Protein AF-A0A7D5MIK9-F1 (afdb_monomer_lite)

Structure (mmCIF, N/CA/C/O backbone):
data_AF-A0A7D5MIK9-F1
#
_entry.id   AF-A0A7D5MIK9-F1
#
loop_
_atom_site.group_PDB
_atom_site.id
_atom_site.type_symbol
_atom_site.label_atom_id
_atom_site.label_alt_id
_atom_site.label_comp_id
_atom_site.label_asym_id
_atom_site.label_entity_id
_atom_site.label_seq_id
_atom_site.pdbx_PDB_ins_code
_atom_site.Cartn_x
_atom_site.Cartn_y
_atom_site.Cartn_z
_atom_site.occupancy
_atom_site.B_iso_or_equiv
_atom_site.auth_seq_id
_atom_site.auth_comp_id
_atom_site.auth_asym_id
_atom_site.auth_atom_id
_atom_site.pdbx_PDB_model_num
ATOM 1 N N . MET A 1 1 ? -11.238 14.699 -18.690 1.00 34.41 1 MET A N 1
ATOM 2 C CA . MET A 1 1 ? -9.882 14.259 -19.068 1.00 34.41 1 MET A CA 1
ATOM 3 C C . MET A 1 1 ? -9.116 14.067 -17.776 1.00 34.41 1 MET A C 1
ATOM 5 O O . MET A 1 1 ? -8.687 15.050 -17.187 1.00 34.41 1 MET A O 1
ATOM 9 N N . THR A 1 2 ? -9.089 12.847 -17.250 1.00 34.34 2 THR A N 1
ATOM 10 C CA . THR A 1 2 ? -8.284 12.499 -16.076 1.00 34.34 2 THR A CA 1
ATOM 11 C C . THR A 1 2 ? -6.968 11.954 -16.600 1.00 34.34 2 THR A C 1
ATOM 13 O O . THR A 1 2 ? -6.959 11.071 -17.450 1.00 34.34 2 THR A O 1
ATOM 16 N N . PHE A 1 3 ? -5.862 12.563 -16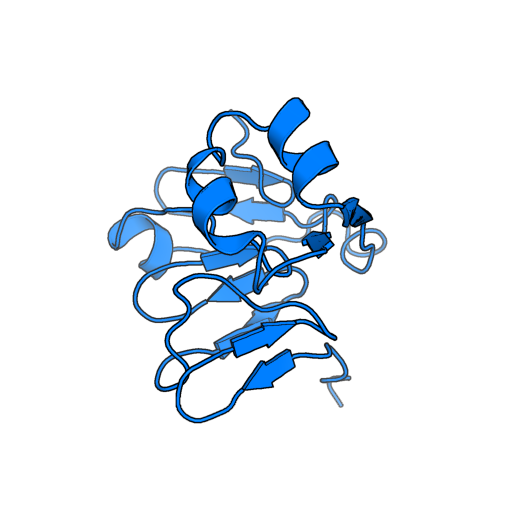.186 1.00 41.28 3 PHE A N 1
ATOM 17 C CA . PHE A 1 3 ? -4.521 12.082 -16.489 1.00 41.28 3 PHE A CA 1
ATOM 18 C C . PHE A 1 3 ? -4.302 10.792 -15.688 1.00 41.28 3 PHE A C 1
ATOM 20 O O . PHE A 1 3 ? -3.755 10.828 -14.590 1.00 41.28 3 PHE A O 1
ATOM 27 N N . ASP A 1 4 ? -4.798 9.668 -16.207 1.00 46.66 4 ASP A N 1
ATOM 28 C CA . ASP A 1 4 ? -4.565 8.312 -15.692 1.00 46.66 4 ASP A CA 1
ATOM 29 C C . ASP A 1 4 ? -3.125 7.852 -16.000 1.00 46.66 4 ASP A C 1
ATOM 31 O O . ASP A 1 4 ? -2.898 6.774 -16.535 1.00 46.66 4 ASP A O 1
ATOM 35 N N . ASP A 1 5 ? -2.135 8.694 -15.692 1.00 53.50 5 ASP A N 1
ATOM 36 C CA . ASP A 1 5 ? -0.708 8.452 -15.957 1.00 53.50 5 ASP A CA 1
ATOM 37 C C . ASP A 1 5 ? 0.048 8.106 -14.661 1.00 53.50 5 ASP A C 1
ATOM 39 O O . ASP A 1 5 ? 1.208 8.458 -14.439 1.00 53.50 5 ASP A O 1
ATOM 43 N N . TYR A 1 6 ? -0.644 7.440 -13.734 1.00 65.00 6 TYR A N 1
ATOM 44 C CA . TYR A 1 6 ? 0.010 6.791 -12.606 1.00 65.00 6 TYR A CA 1
ATOM 45 C C . TYR A 1 6 ? 0.475 5.421 -13.080 1.00 65.00 6 TYR A C 1
ATOM 47 O O . TYR A 1 6 ? -0.339 4.617 -13.523 1.00 65.00 6 TYR A O 1
ATOM 55 N N . SER A 1 7 ? 1.785 5.184 -13.005 1.00 83.25 7 SER A N 1
ATOM 56 C CA . SER A 1 7 ? 2.520 4.074 -13.626 1.00 83.25 7 SER A CA 1
ATOM 57 C C . SER A 1 7 ? 2.202 2.685 -13.043 1.00 83.25 7 SER A C 1
ATOM 59 O O . SER A 1 7 ? 3.111 1.944 -12.687 1.00 83.25 7 SER A O 1
ATOM 61 N N . TYR A 1 8 ? 0.932 2.324 -12.887 1.00 92.25 8 TYR A N 1
ATOM 62 C CA . TYR A 1 8 ? 0.529 0.988 -12.474 1.00 92.25 8 TYR A CA 1
ATOM 63 C C . TYR A 1 8 ? 0.519 0.045 -13.675 1.00 92.25 8 TYR A C 1
ATOM 65 O O . TYR A 1 8 ? 0.007 0.376 -14.743 1.00 92.25 8 TYR A O 1
ATOM 73 N N . ALA A 1 9 ? 1.041 -1.156 -13.474 1.00 94.00 9 ALA A N 1
ATOM 74 C CA . ALA A 1 9 ? 0.965 -2.251 -14.430 1.00 94.00 9 ALA A CA 1
ATOM 75 C C . ALA A 1 9 ? 0.569 -3.531 -13.695 1.00 94.00 9 ALA A C 1
ATOM 77 O O . ALA A 1 9 ? 0.727 -3.635 -12.480 1.00 94.00 9 ALA A O 1
ATOM 78 N N . LYS A 1 10 ? 0.033 -4.516 -14.412 1.00 95.06 10 LYS A N 1
ATOM 79 C CA . LYS A 1 10 ? -0.257 -5.831 -13.837 1.00 95.06 10 LYS A CA 1
ATOM 80 C C . LYS A 1 10 ? -0.164 -6.927 -14.884 1.00 95.06 10 LYS A C 1
ATOM 82 O O . LYS A 1 10 ? -0.486 -6.694 -16.048 1.00 95.06 10 LYS A O 1
ATOM 87 N N . ASP A 1 11 ? 0.232 -8.110 -14.440 1.00 95.44 11 ASP A N 1
ATOM 88 C CA . ASP A 1 11 ? 0.160 -9.353 -15.202 1.00 95.44 11 ASP A CA 1
ATOM 89 C C . ASP A 1 11 ? -0.767 -10.360 -14.489 1.00 95.44 11 ASP A C 1
ATOM 91 O O . ASP A 1 11 ? -1.600 -9.976 -13.665 1.00 95.44 11 ASP A O 1
ATOM 95 N N . ALA A 1 12 ? -0.689 -11.645 -14.840 1.00 95.06 12 ALA A N 1
ATOM 96 C CA . ALA A 1 12 ? -1.532 -12.676 -14.236 1.00 95.06 12 ALA A CA 1
ATOM 97 C C . ALA A 1 12 ? -1.206 -12.965 -12.755 1.00 95.06 12 ALA A C 1
ATOM 99 O O . ALA A 1 12 ? -2.074 -13.464 -12.040 1.00 95.06 12 ALA A O 1
ATOM 100 N N . GLY A 1 13 ? 0.019 -12.686 -12.303 1.00 95.56 13 GLY A N 1
ATOM 101 C CA . GLY A 1 13 ? 0.507 -12.997 -10.958 1.00 95.56 13 GLY A CA 1
ATOM 102 C C . GLY A 1 13 ? 0.792 -11.776 -10.086 1.00 95.56 13 GLY A C 1
ATOM 103 O O . GLY A 1 13 ? 0.713 -11.884 -8.865 1.00 95.56 13 GLY A O 1
ATOM 104 N N . HIS A 1 14 ? 1.087 -10.619 -10.679 1.00 96.75 14 HIS A N 1
ATOM 105 C CA . HIS A 1 14 ? 1.630 -9.477 -9.955 1.00 96.75 14 HIS A CA 1
ATOM 106 C C . HIS A 1 14 ? 1.012 -8.149 -10.379 1.00 96.75 14 HIS A C 1
ATOM 108 O O . HIS A 1 14 ? 0.575 -7.949 -11.516 1.00 96.75 14 HIS A O 1
ATOM 114 N N . VAL A 1 15 ? 1.028 -7.214 -9.434 1.00 97.56 15 VAL A N 1
ATOM 115 C CA . VAL A 1 15 ? 0.768 -5.800 -9.675 1.00 97.56 15 VAL A CA 1
ATOM 116 C C . VAL A 1 15 ? 2.054 -5.036 -9.411 1.00 97.56 15 VAL A C 1
ATOM 118 O O . VAL A 1 15 ? 2.793 -5.348 -8.479 1.00 97.56 15 VAL A O 1
ATOM 121 N N . TYR A 1 16 ? 2.300 -4.025 -10.227 1.00 96.19 16 TYR A N 1
ATOM 122 C CA . TYR A 1 16 ? 3.479 -3.186 -10.187 1.00 96.19 16 TYR A CA 1
ATOM 123 C C . TYR A 1 16 ? 3.060 -1.730 -10.066 1.00 96.19 16 TYR A C 1
ATOM 125 O O . TYR A 1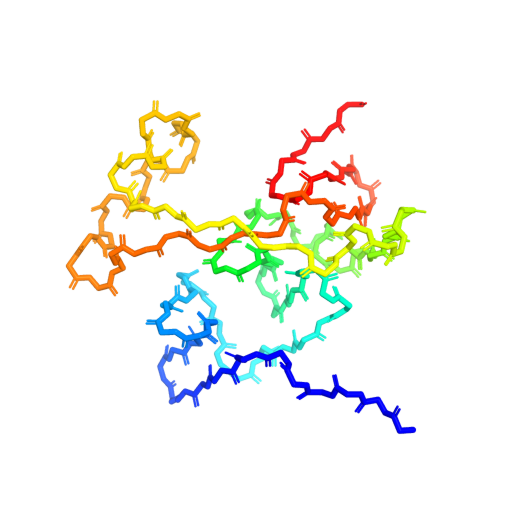 16 ? 2.078 -1.296 -10.673 1.00 96.19 16 TYR A O 1
ATOM 133 N N . PHE A 1 17 ? 3.837 -0.968 -9.308 1.00 94.88 17 PHE A N 1
ATOM 134 C CA . PHE A 1 17 ? 3.843 0.480 -9.374 1.00 94.88 17 PHE A CA 1
ATOM 135 C C . PHE A 1 17 ? 5.224 0.922 -9.849 1.00 94.88 17 PHE A C 1
ATOM 137 O O . PHE A 1 17 ? 6.226 0.707 -9.169 1.00 94.88 17 PHE A O 1
ATOM 144 N N . ARG A 1 18 ? 5.262 1.535 -11.034 1.00 90.88 18 ARG A N 1
ATOM 145 C CA . ARG A 1 18 ? 6.473 1.735 -11.833 1.00 90.88 18 ARG A CA 1
ATOM 146 C C . ARG A 1 18 ? 7.145 0.384 -12.093 1.00 90.88 18 ARG A C 1
ATOM 148 O O . ARG A 1 18 ? 6.513 -0.529 -12.609 1.00 90.88 18 ARG A O 1
ATOM 155 N N . ASP A 1 19 ? 8.410 0.275 -11.738 1.00 90.25 19 ASP A N 1
ATOM 156 C CA . ASP A 1 19 ? 9.262 -0.901 -11.837 1.00 90.25 19 ASP A CA 1
ATOM 157 C C . ASP A 1 19 ? 9.224 -1.782 -10.577 1.00 90.25 19 ASP A C 1
ATOM 159 O O . ASP A 1 19 ? 9.835 -2.848 -10.558 1.00 90.25 19 ASP A O 1
ATOM 163 N N . ALA A 1 20 ? 8.494 -1.378 -9.532 1.00 94.44 20 ALA A N 1
ATOM 164 C CA . ALA A 1 20 ? 8.457 -2.093 -8.264 1.00 94.44 20 ALA A CA 1
ATOM 165 C C . ALA A 1 20 ? 7.172 -2.918 -8.104 1.00 94.44 20 ALA A C 1
ATOM 167 O O . ALA A 1 20 ? 6.060 -2.421 -8.298 1.00 94.44 20 ALA A O 1
ATOM 168 N N . ILE A 1 21 ? 7.319 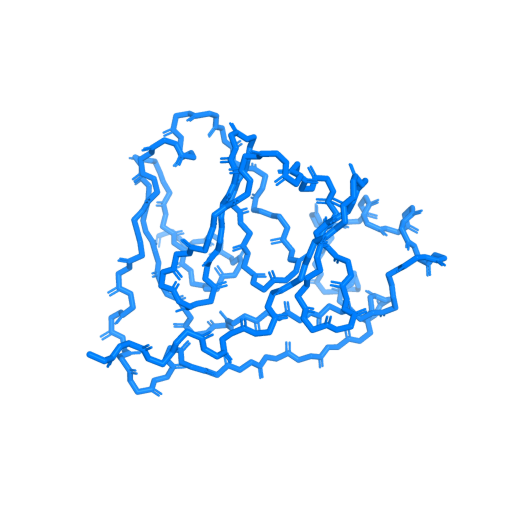-4.179 -7.694 1.00 96.75 21 ILE A N 1
ATOM 169 C CA . ILE A 1 21 ? 6.190 -5.043 -7.335 1.00 96.75 21 ILE A CA 1
ATOM 170 C C . ILE A 1 21 ? 5.437 -4.476 -6.125 1.00 96.75 21 ILE A C 1
ATOM 172 O O . ILE A 1 21 ? 6.051 -3.888 -5.232 1.00 96.75 21 ILE A O 1
ATOM 176 N N . ILE A 1 22 ? 4.117 -4.672 -6.096 1.00 97.69 22 ILE A N 1
ATOM 177 C CA . ILE A 1 22 ? 3.251 -4.437 -4.939 1.00 97.69 22 ILE A CA 1
ATOM 178 C C . ILE A 1 22 ? 3.019 -5.786 -4.235 1.00 97.69 22 ILE A C 1
ATOM 180 O O . ILE A 1 22 ? 2.241 -6.610 -4.727 1.00 97.69 22 ILE A O 1
ATOM 184 N N . PRO A 1 23 ? 3.691 -6.056 -3.103 1.00 96.81 23 PRO A N 1
ATOM 185 C CA . PRO A 1 23 ? 3.625 -7.345 -2.425 1.00 96.81 23 PRO A CA 1
ATOM 186 C C . PRO A 1 23 ? 2.203 -7.722 -2.007 1.00 96.81 23 PRO A C 1
ATOM 188 O O . PRO A 1 23 ? 1.509 -6.951 -1.344 1.00 96.81 23 PRO A O 1
ATOM 191 N N . GLY A 1 24 ? 1.784 -8.935 -2.372 1.00 95.38 24 GLY A N 1
ATOM 192 C CA . GLY A 1 24 ? 0.493 -9.502 -1.974 1.00 95.38 24 GLY A CA 1
ATOM 193 C C . GLY A 1 24 ? -0.735 -8.923 -2.685 1.00 95.38 24 GLY A C 1
ATOM 194 O O . GLY A 1 24 ? -1.843 -9.364 -2.379 1.00 95.38 24 GLY A O 1
ATOM 195 N N . ALA A 1 25 ? -0.559 -7.983 -3.620 1.00 97.69 25 ALA A N 1
ATOM 196 C CA . ALA A 1 25 ? -1.653 -7.450 -4.426 1.00 97.69 25 ALA A CA 1
ATOM 197 C C . ALA A 1 25 ? -2.228 -8.503 -5.381 1.00 97.69 25 ALA A C 1
ATOM 199 O O . ALA A 1 25 ? -1.494 -9.262 -6.009 1.00 97.69 25 ALA A O 1
ATOM 200 N N . GLU A 1 26 ? -3.552 -8.525 -5.511 1.00 98.12 26 GLU A N 1
ATOM 201 C CA . GLU A 1 26 ? -4.304 -9.432 -6.371 1.00 98.12 26 GLU A CA 1
ATOM 202 C C . GLU A 1 26 ? -4.698 -8.752 -7.690 1.00 98.12 26 GLU A C 1
ATOM 204 O O . GLU A 1 26 ? -5.645 -7.950 -7.719 1.00 98.12 26 GLU A O 1
ATOM 209 N N . PRO A 1 27 ? -4.057 -9.116 -8.821 1.00 97.94 27 PRO A N 1
ATOM 210 C CA . PRO A 1 27 ? -4.279 -8.453 -10.108 1.00 97.94 27 PRO A CA 1
ATOM 211 C C . PRO A 1 27 ? -5.738 -8.446 -10.571 1.00 97.94 27 PRO A C 1
ATOM 213 O O . PRO A 1 27 ? -6.188 -7.492 -11.218 1.00 97.94 27 PRO A O 1
ATOM 216 N N . SER A 1 28 ? -6.496 -9.492 -10.228 1.00 97.44 28 SER A N 1
ATOM 217 C CA . SER A 1 28 ? -7.899 -9.658 -10.621 1.00 97.44 28 SER A CA 1
ATOM 218 C C . SER A 1 28 ? -8.839 -8.629 -9.994 1.00 97.44 28 SER A C 1
ATOM 220 O O . SER A 1 28 ? -9.869 -8.321 -10.583 1.00 97.44 28 SER A O 1
ATOM 222 N N . SER A 1 29 ? -8.504 -8.104 -8.812 1.00 97.88 29 SER A N 1
ATOM 223 C CA . SER A 1 29 ? -9.336 -7.146 -8.064 1.00 97.88 29 SER A CA 1
ATOM 224 C C . SER A 1 29 ? -8.677 -5.785 -7.854 1.00 97.88 29 SER A C 1
ATOM 226 O O . SER A 1 29 ? -9.292 -4.904 -7.260 1.00 97.88 29 SER A O 1
ATOM 228 N N . PHE A 1 30 ? -7.442 -5.607 -8.322 1.00 97.94 30 PHE A N 1
ATOM 229 C CA . PHE A 1 30 ? -6.707 -4.362 -8.165 1.00 97.94 30 PHE A CA 1
ATOM 230 C C . PHE A 1 30 ? -7.345 -3.206 -8.943 1.00 97.94 30 PHE A C 1
ATOM 232 O O . PHE A 1 30 ? -7.585 -3.310 -10.152 1.00 97.94 30 PHE A O 1
ATOM 239 N N . THR A 1 31 ? -7.546 -2.089 -8.248 1.00 96.38 31 THR A N 1
ATOM 240 C CA . THR A 1 31 ? -8.025 -0.814 -8.779 1.00 96.38 31 THR A CA 1
ATOM 241 C C . THR A 1 31 ? -7.180 0.338 -8.245 1.00 96.38 31 THR A C 1
ATOM 243 O O . THR A 1 31 ? -6.748 0.354 -7.089 1.00 96.38 31 THR A O 1
ATOM 246 N N . THR A 1 32 ? -6.974 1.349 -9.082 1.00 95.06 32 THR A N 1
ATOM 247 C CA . THR A 1 32 ? -6.367 2.609 -8.655 1.00 95.06 32 THR A CA 1
ATOM 248 C C . THR A 1 32 ? -7.367 3.424 -7.835 1.00 95.06 32 THR A C 1
ATOM 250 O O . THR A 1 32 ? -8.586 3.299 -7.990 1.00 95.06 32 THR A O 1
ATOM 253 N N . MET A 1 33 ? -6.847 4.244 -6.924 1.00 94.38 33 MET A N 1
ATOM 254 C CA . MET A 1 33 ? -7.595 5.303 -6.249 1.00 94.38 33 MET A CA 1
ATOM 255 C C . MET A 1 33 ? -6.923 6.641 -6.572 1.00 94.38 33 MET A C 1
ATOM 257 O O . MET A 1 33 ? -6.027 6.717 -7.415 1.00 94.38 33 MET A O 1
ATOM 261 N N . GLN A 1 34 ? -7.344 7.720 -5.910 1.00 92.88 34 GLN A N 1
ATOM 262 C CA . GLN A 1 34 ? -6.589 8.960 -6.002 1.00 92.88 34 GLN A CA 1
ATOM 263 C C . GLN A 1 34 ? -5.171 8.731 -5.459 1.00 92.88 34 GLN A C 1
ATOM 265 O O . GLN 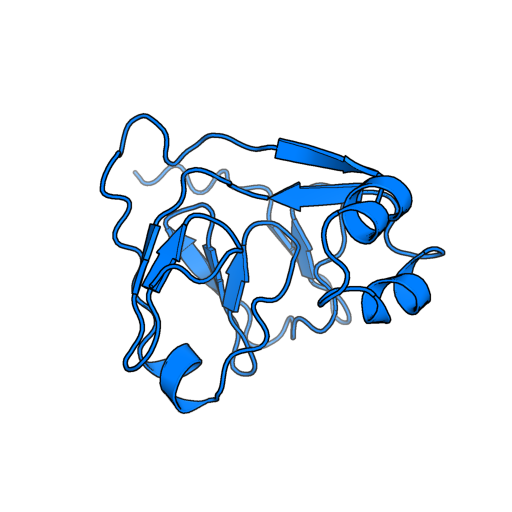A 1 34 ? -4.992 8.226 -4.347 1.00 92.88 34 GLN A O 1
ATOM 270 N N . PHE A 1 35 ? -4.174 9.110 -6.258 1.00 90.75 35 PHE A N 1
ATOM 271 C CA . PHE A 1 35 ? -2.767 8.973 -5.908 1.00 90.75 35 PHE A CA 1
ATOM 272 C C . PHE A 1 35 ? -2.478 9.586 -4.524 1.00 90.75 35 PHE A C 1
ATOM 274 O O . PHE A 1 35 ? -3.000 10.669 -4.238 1.00 90.75 35 PHE A O 1
ATOM 281 N N . PRO A 1 36 ? -1.698 8.919 -3.648 1.00 93.81 36 PRO A N 1
ATOM 282 C CA . PRO A 1 36 ? -0.826 7.759 -3.895 1.00 93.81 36 PRO A CA 1
ATOM 283 C C . PRO A 1 36 ? -1.435 6.384 -3.602 1.00 93.81 36 PRO A C 1
ATOM 285 O O . PRO A 1 36 ? -0.696 5.401 -3.490 1.00 93.81 36 PRO A O 1
ATOM 288 N N . TYR A 1 37 ? -2.754 6.307 -3.431 1.00 96.56 37 TYR A N 1
ATOM 289 C CA . TYR A 1 37 ? -3.399 5.084 -2.979 1.00 96.56 37 TYR A CA 1
ATOM 290 C C . TYR A 1 37 ? -3.938 4.237 -4.131 1.00 96.56 37 TYR A C 1
ATOM 292 O O . TYR A 1 37 ? -4.406 4.730 -5.158 1.00 96.56 37 TYR A O 1
ATOM 300 N N . SER A 1 38 ? -3.912 2.932 -3.916 1.00 97.50 38 SER A N 1
ATOM 301 C CA . SER A 1 38 ? -4.592 1.923 -4.726 1.00 97.50 38 SER A CA 1
ATOM 302 C C . SER A 1 38 ? -5.132 0.841 -3.799 1.00 97.50 38 SER A C 1
ATOM 304 O O . SER A 1 38 ? -4.778 0.814 -2.621 1.00 97.50 38 SER A O 1
ATOM 306 N N . LYS A 1 39 ? -6.014 -0.031 -4.280 1.00 98.31 39 LYS A N 1
ATOM 307 C CA . LYS A 1 39 ? -6.573 -1.101 -3.449 1.00 98.31 39 LYS A CA 1
ATOM 308 C C . LYS A 1 39 ? -6.927 -2.327 -4.262 1.00 98.31 39 LYS A C 1
ATOM 310 O O . LYS A 1 39 ? -7.122 -2.251 -5.472 1.00 98.31 39 LYS A O 1
ATOM 315 N N . ASP A 1 40 ? -7.102 -3.435 -3.570 1.00 98.50 40 ASP A N 1
ATOM 316 C CA . ASP A 1 40 ? -7.804 -4.597 -4.087 1.00 98.50 40 ASP A CA 1
ATOM 317 C C . ASP A 1 40 ? -8.853 -5.071 -3.064 1.00 98.50 40 ASP A C 1
ATOM 319 O O . ASP A 1 40 ? -9.354 -4.273 -2.264 1.00 98.50 40 ASP A O 1
ATOM 323 N N . ARG A 1 41 ? -9.263 -6.344 -3.124 1.00 97.88 41 ARG A N 1
ATOM 324 C CA . ARG A 1 41 ? -10.234 -6.901 -2.169 1.00 97.88 41 ARG A CA 1
ATOM 325 C C . ARG A 1 41 ? -9.632 -7.239 -0.798 1.00 97.88 41 ARG A C 1
ATOM 327 O O . ARG A 1 41 ? -10.397 -7.463 0.135 1.00 97.88 41 ARG A O 1
ATOM 334 N N . LYS A 1 42 ? -8.306 -7.351 -0.694 1.00 97.88 42 LYS A N 1
ATOM 335 C CA . LYS A 1 42 ? -7.572 -7.760 0.509 1.00 97.88 42 LYS A CA 1
ATOM 336 C C . LYS A 1 42 ? -6.992 -6.578 1.264 1.00 97.88 42 LYS A C 1
ATOM 338 O O . LYS A 1 42 ? -6.974 -6.633 2.488 1.00 97.88 42 LYS A O 1
ATOM 343 N N . ASP A 1 43 ? -6.501 -5.560 0.564 1.00 98.62 43 ASP A N 1
ATOM 344 C CA . ASP A 1 43 ? -5.790 -4.459 1.205 1.00 98.62 43 ASP A CA 1
ATOM 345 C C . ASP A 1 43 ? -5.844 -3.149 0.406 1.00 98.62 43 ASP A C 1
ATOM 347 O O . ASP A 1 43 ? -6.357 -3.060 -0.716 1.00 98.62 43 ASP A O 1
ATOM 351 N N . VAL A 1 44 ? -5.292 -2.110 1.022 1.00 98.69 44 VAL A N 1
ATOM 352 C CA . VAL A 1 44 ? -4.970 -0.824 0.413 1.00 98.69 44 VAL A CA 1
ATOM 353 C C . VAL A 1 44 ? -3.452 -0.686 0.353 1.00 98.69 44 VAL A C 1
ATOM 355 O O . VAL A 1 44 ? -2.741 -1.155 1.237 1.00 98.69 44 VAL A O 1
ATOM 358 N N . TYR A 1 45 ? -2.950 -0.010 -0.673 1.00 98.31 45 TYR A N 1
ATOM 359 C CA . TYR A 1 45 ? -1.527 0.194 -0.917 1.00 98.31 45 TYR A CA 1
ATOM 360 C C . TYR A 1 45 ? -1.226 1.683 -1.051 1.00 98.31 45 TYR A C 1
ATOM 362 O O . TYR A 1 45 ? -1.986 2.415 -1.688 1.00 98.31 45 TYR A O 1
ATOM 370 N N . CYS A 1 46 ? -0.103 2.126 -0.492 1.00 97.19 46 CYS A N 1
ATOM 371 C CA . CYS A 1 46 ? 0.457 3.456 -0.724 1.00 97.19 46 CYS A CA 1
ATOM 372 C C . CYS A 1 46 ? 1.739 3.314 -1.547 1.00 97.19 46 CYS A C 1
ATOM 374 O O . CYS A 1 46 ? 2.739 2.780 -1.062 1.00 97.19 46 CYS A O 1
ATOM 376 N N . GLY A 1 47 ? 1.703 3.766 -2.803 1.00 96.06 47 GLY A N 1
ATOM 377 C CA . GLY A 1 47 ? 2.729 3.409 -3.781 1.00 96.06 47 GLY A CA 1
ATOM 378 C C . GLY A 1 47 ? 2.783 1.891 -3.969 1.00 96.06 47 GLY A C 1
ATOM 379 O O . GLY A 1 47 ? 1.784 1.310 -4.391 1.00 96.06 47 GLY A O 1
ATOM 380 N N . ASN A 1 48 ? 3.910 1.250 -3.641 1.00 97.12 48 ASN A N 1
ATOM 381 C CA . ASN A 1 48 ? 4.053 -0.207 -3.735 1.00 97.12 48 ASN A CA 1
ATOM 382 C C . ASN A 1 48 ? 4.011 -0.953 -2.392 1.00 97.12 48 ASN A C 1
ATOM 384 O O . ASN A 1 48 ? 4.353 -2.131 -2.345 1.00 97.12 48 ASN A O 1
ATOM 388 N N . ILE A 1 49 ? 3.591 -0.296 -1.306 1.00 97.38 49 ILE A N 1
ATOM 389 C CA . ILE A 1 49 ? 3.599 -0.890 0.036 1.00 97.38 49 ILE A CA 1
ATOM 390 C C . ILE A 1 49 ? 2.162 -1.129 0.532 1.00 97.38 49 ILE A C 1
ATOM 392 O O . ILE A 1 49 ? 1.370 -0.181 0.516 1.00 97.38 49 ILE A O 1
ATOM 396 N N . PRO A 1 50 ? 1.806 -2.350 0.982 1.00 97.81 50 PRO A N 1
ATOM 397 C CA . PRO A 1 50 ? 0.495 -2.643 1.575 1.00 97.81 50 PRO A CA 1
ATOM 398 C C . PRO A 1 50 ? 0.329 -1.997 2.951 1.00 97.81 50 PRO A C 1
ATOM 400 O O . PRO A 1 50 ? 1.273 -1.959 3.730 1.00 97.81 50 PRO A O 1
ATOM 403 N N . LEU A 1 51 ? -0.874 -1.537 3.281 1.00 97.94 51 LEU A N 1
ATOM 404 C CA . LEU A 1 51 ? -1.179 -0.916 4.574 1.00 97.94 51 LEU A CA 1
ATOM 405 C C . LEU A 1 51 ? -1.572 -1.935 5.660 1.00 97.94 51 LEU A C 1
ATOM 407 O O . LEU A 1 51 ? -1.627 -1.569 6.834 1.00 97.94 51 LEU A O 1
ATOM 411 N N . ARG A 1 52 ? -1.806 -3.203 5.292 1.00 96.62 52 ARG A N 1
ATOM 412 C CA . ARG A 1 52 ? -2.187 -4.327 6.165 1.00 96.62 52 ARG A CA 1
ATOM 413 C C . ARG A 1 52 ? -3.440 -4.041 6.991 1.00 96.62 52 ARG A C 1
ATOM 415 O O . ARG A 1 52 ? -3.445 -4.200 8.213 1.00 96.62 52 ARG A O 1
ATOM 422 N N . LEU A 1 53 ? -4.499 -3.608 6.315 1.00 97.38 53 LEU A N 1
ATOM 423 C CA . LEU A 1 53 ? -5.756 -3.212 6.948 1.00 97.38 53 LEU A CA 1
ATOM 424 C C . LEU A 1 53 ? -6.690 -4.398 7.223 1.00 97.38 53 LEU A C 1
ATOM 426 O O . LEU A 1 53 ? -6.592 -5.457 6.603 1.00 97.38 53 LEU A O 1
ATOM 430 N N . SER A 1 54 ? -7.637 -4.210 8.149 1.00 97.69 54 SER A N 1
ATOM 431 C CA . SER A 1 54 ? -8.760 -5.139 8.295 1.00 97.69 54 SER A CA 1
ATOM 432 C C . SER A 1 54 ? -9.705 -5.016 7.089 1.00 97.69 54 SER A C 1
ATOM 434 O O . SER A 1 54 ? -9.777 -3.948 6.474 1.00 97.69 54 SER A O 1
ATOM 436 N N . PRO A 1 55 ? -10.502 -6.051 6.766 1.00 97.88 55 PRO A N 1
ATOM 437 C CA . PRO A 1 55 ? -11.493 -5.957 5.692 1.00 97.88 55 PRO A CA 1
ATOM 438 C C . PRO A 1 55 ? -12.466 -4.774 5.850 1.00 97.88 55 PRO A C 1
ATOM 440 O O . PRO A 1 55 ? -12.893 -4.181 4.861 1.00 97.88 55 PRO A O 1
ATOM 443 N N . GLU A 1 56 ? -12.805 -4.403 7.086 1.00 98.19 56 GLU A N 1
ATOM 444 C CA . GLU A 1 56 ? -13.681 -3.265 7.395 1.00 98.19 56 GLU A CA 1
ATOM 445 C C . GLU A 1 56 ? -13.029 -1.931 7.004 1.00 98.19 56 GLU A C 1
ATOM 447 O O . GLU A 1 56 ? -13.649 -1.101 6.331 1.00 98.19 56 GLU A O 1
ATOM 452 N N . ASP A 1 57 ? -11.752 -1.747 7.350 1.00 98.50 57 ASP A N 1
ATOM 453 C CA . ASP A 1 57 ? -11.005 -0.544 6.990 1.00 98.50 57 ASP A CA 1
ATOM 454 C C . ASP A 1 57 ? -10.744 -0.477 5.474 1.00 98.50 57 ASP A C 1
ATOM 456 O O . ASP A 1 57 ? -10.883 0.594 4.882 1.00 98.50 57 ASP A O 1
ATOM 460 N N . VAL A 1 58 ? -10.462 -1.607 4.807 1.00 98.44 58 VAL A N 1
ATOM 461 C CA . VAL A 1 58 ? -10.318 -1.669 3.334 1.00 98.44 58 VAL A CA 1
ATOM 462 C C . VAL A 1 58 ? -11.603 -1.228 2.633 1.00 98.44 58 VAL A C 1
ATOM 464 O O . VAL A 1 58 ? -11.565 -0.485 1.643 1.00 98.44 58 VAL A O 1
ATOM 467 N N . ASN A 1 59 ? -12.756 -1.683 3.126 1.00 98.06 59 ASN A N 1
ATOM 468 C CA . ASN A 1 59 ? -14.061 -1.377 2.539 1.00 98.06 59 ASN A CA 1
ATOM 469 C C . ASN A 1 59 ? -14.484 0.081 2.740 1.00 98.06 59 ASN A C 1
ATOM 471 O O . ASN A 1 59 ? -15.251 0.607 1.935 1.00 98.06 59 ASN A O 1
ATOM 475 N N . THR A 1 60 ? -13.970 0.739 3.776 1.00 98.50 60 THR A N 1
ATOM 476 C CA . THR A 1 60 ? -14.323 2.121 4.133 1.00 98.50 60 THR A CA 1
ATOM 477 C C . THR A 1 60 ? -13.238 3.142 3.782 1.00 98.50 60 THR A C 1
ATOM 479 O O . THR A 1 60 ? -13.431 4.338 4.003 1.00 98.50 60 THR A O 1
ATOM 482 N N . PHE A 1 61 ? -12.116 2.697 3.208 1.00 98.62 61 PHE A N 1
ATOM 483 C CA . PHE A 1 61 ? -10.977 3.550 2.890 1.00 98.62 61 PHE A CA 1
ATOM 484 C C . PHE A 1 61 ? -11.333 4.658 1.891 1.00 98.62 61 PHE A C 1
ATOM 486 O O . PHE A 1 61 ? -11.817 4.407 0.784 1.00 98.62 61 PHE A O 1
ATOM 493 N N . LYS A 1 62 ? -11.031 5.900 2.267 1.00 98.19 62 LYS A N 1
ATOM 494 C CA . LYS A 1 62 ? -11.291 7.108 1.491 1.00 98.19 62 LYS A CA 1
ATOM 495 C C . LYS A 1 62 ? -10.070 8.017 1.494 1.00 98.19 62 LYS A C 1
ATOM 497 O O . LYS A 1 62 ? -9.645 8.502 2.540 1.00 98.19 62 LYS A O 1
ATOM 502 N N . VAL A 1 63 ? -9.563 8.308 0.299 1.00 97.25 63 VAL A N 1
ATOM 503 C CA . VAL A 1 63 ? -8.508 9.307 0.100 1.00 97.25 63 VAL A CA 1
ATOM 504 C C . VAL A 1 63 ? -9.083 10.701 0.349 1.00 97.25 63 VAL A C 1
ATOM 506 O O . VAL A 1 63 ? -10.147 11.042 -0.174 1.00 97.25 63 VAL A O 1
ATOM 509 N N . THR A 1 64 ? -8.398 11.489 1.172 1.00 96.00 64 THR A N 1
ATOM 510 C CA . THR A 1 64 ? -8.783 12.864 1.512 1.00 96.00 64 THR A CA 1
ATOM 511 C C . THR A 1 64 ? -7.892 13.891 0.824 1.00 96.00 64 THR A C 1
ATOM 513 O O . THR A 1 64 ? -8.417 14.918 0.401 1.00 96.00 64 THR A O 1
ATOM 516 N N . ASN A 1 65 ? -6.591 13.602 0.666 1.00 93.12 65 ASN A N 1
ATOM 517 C CA . ASN A 1 65 ? -5.588 14.477 0.039 1.00 93.12 65 ASN A CA 1
ATOM 518 C C . ASN A 1 65 ? -5.787 15.957 0.393 1.00 93.12 65 ASN A C 1
ATOM 520 O O . ASN A 1 65 ? -5.991 16.808 -0.475 1.00 93.12 65 ASN A O 1
ATOM 524 N N . GLU A 1 66 ? -5.749 16.231 1.697 1.00 89.00 66 GLU A N 1
ATOM 525 C CA . GLU A 1 66 ? -6.013 17.550 2.280 1.00 89.00 66 GLU A CA 1
ATOM 526 C C . GLU A 1 66 ? -5.122 18.643 1.665 1.00 89.00 66 GLU A C 1
ATOM 528 O O . GLU A 1 66 ? -5.600 19.744 1.393 1.00 89.00 66 GLU A O 1
ATOM 533 N N . ASP A 1 67 ? -3.866 18.310 1.344 1.00 86.62 67 ASP A N 1
ATOM 534 C CA . ASP A 1 67 ? -2.975 19.136 0.528 1.00 86.62 67 ASP A CA 1
ATOM 535 C C . ASP A 1 67 ? -2.878 18.588 -0.907 1.00 86.62 67 ASP A C 1
ATOM 537 O O . ASP A 1 67 ? -2.092 17.687 -1.223 1.00 86.62 67 ASP A O 1
ATOM 541 N N . LYS A 1 68 ? -3.688 19.161 -1.802 1.00 80.94 68 LYS A N 1
ATOM 542 C CA . LYS A 1 68 ? -3.749 18.763 -3.216 1.00 80.94 68 LYS A CA 1
ATOM 543 C C . LYS A 1 68 ? -2.461 19.048 -3.990 1.00 80.94 68 LYS A C 1
ATOM 545 O O . LYS A 1 68 ? -2.234 18.392 -5.002 1.00 80.94 68 LYS A O 1
ATOM 550 N N . MET A 1 69 ? -1.651 20.018 -3.558 1.00 79.94 69 MET A N 1
ATOM 551 C CA . MET A 1 69 ? -0.400 20.359 -4.245 1.00 79.94 69 MET A CA 1
ATOM 552 C C . MET A 1 69 ? 0.681 19.326 -3.932 1.00 79.94 69 MET A C 1
ATOM 554 O O . MET A 1 69 ? 1.475 18.978 -4.801 1.00 79.94 69 MET A O 1
ATOM 558 N N . MET A 1 70 ? 0.667 18.791 -2.711 1.00 80.50 70 MET A N 1
ATOM 559 C CA . MET A 1 70 ? 1.656 17.817 -2.256 1.00 80.50 70 MET A CA 1
ATOM 560 C C . MET A 1 70 ? 1.285 16.368 -2.577 1.00 80.50 70 MET A C 1
ATOM 562 O O . MET A 1 70 ? 2.177 15.523 -2.652 1.00 80.50 70 MET A O 1
ATOM 566 N N . ALA A 1 71 ? 0.002 16.075 -2.818 1.00 74.50 71 ALA A N 1
ATOM 567 C CA . ALA A 1 71 ? -0.508 14.722 -3.043 1.00 74.50 71 ALA A CA 1
ATOM 568 C C . ALA A 1 71 ? 0.216 13.936 -4.154 1.00 74.50 71 ALA A C 1
ATOM 570 O O . ALA A 1 71 ? 0.284 12.717 -4.065 1.00 74.50 71 ALA A O 1
ATOM 571 N N . GLY A 1 72 ? 0.780 14.610 -5.166 1.00 79.81 72 GLY A N 1
ATOM 572 C CA . GLY A 1 72 ? 1.510 13.989 -6.281 1.00 79.81 72 GLY A CA 1
ATOM 573 C C . GLY A 1 72 ? 2.969 13.598 -5.999 1.00 79.81 72 GLY A C 1
ATOM 574 O O . GLY A 1 72 ? 3.618 13.034 -6.878 1.00 79.81 72 GLY A O 1
ATOM 575 N N . SER A 1 73 ? 3.505 13.909 -4.816 1.00 86.19 73 SER A N 1
ATOM 576 C CA . SER A 1 73 ? 4.914 13.656 -4.486 1.00 86.19 73 SER A CA 1
ATOM 577 C C . SER A 1 73 ? 5.188 12.180 -4.208 1.00 86.19 73 SER A C 1
ATOM 579 O O . SER A 1 73 ? 4.391 11.505 -3.554 1.00 86.19 73 SER A O 1
ATOM 581 N N . ILE A 1 74 ? 6.354 11.701 -4.650 1.00 90.50 74 ILE A N 1
ATOM 582 C CA . ILE A 1 74 ? 6.840 10.348 -4.365 1.00 90.50 74 ILE A CA 1
ATOM 583 C C . ILE A 1 74 ? 8.175 10.376 -3.632 1.00 90.50 74 ILE A C 1
ATOM 585 O O . ILE A 1 74 ? 9.040 11.196 -3.932 1.00 90.50 74 ILE A O 1
ATOM 589 N N . SER A 1 75 ? 8.355 9.409 -2.742 1.00 93.81 75 SER A N 1
ATOM 590 C CA . SER A 1 75 ? 9.617 9.085 -2.086 1.00 93.81 75 SER A CA 1
ATOM 591 C C . SER A 1 75 ? 10.021 7.675 -2.499 1.00 93.81 75 SER A C 1
ATOM 593 O O . SER A 1 75 ? 9.198 6.760 -2.483 1.00 93.81 75 SER A O 1
ATOM 595 N N . THR A 1 76 ? 11.280 7.505 -2.900 1.00 95.38 76 THR A N 1
ATOM 596 C CA . THR A 1 76 ? 11.839 6.227 -3.364 1.00 95.38 76 THR A CA 1
ATOM 597 C C . THR A 1 76 ? 13.084 5.886 -2.551 1.00 95.38 76 THR A C 1
ATOM 599 O O . THR A 1 76 ? 13.963 6.732 -2.395 1.00 95.38 76 THR A O 1
ATOM 602 N N . MET A 1 77 ? 13.180 4.662 -2.027 1.00 96.12 77 MET A N 1
ATOM 603 C CA . MET A 1 77 ? 14.346 4.189 -1.273 1.00 96.12 77 MET A CA 1
ATOM 604 C C . MET A 1 77 ? 14.554 2.683 -1.432 1.00 96.12 77 MET A C 1
ATOM 606 O O . MET A 1 77 ? 13.610 1.955 -1.722 1.00 96.12 77 MET A O 1
ATOM 610 N N . LYS A 1 78 ? 15.783 2.201 -1.215 1.00 97.56 78 LYS A N 1
ATOM 611 C CA . LYS A 1 78 ? 16.062 0.757 -1.196 1.00 97.56 78 LYS A CA 1
ATOM 612 C C . LYS A 1 78 ? 15.263 0.068 -0.094 1.00 97.56 78 LYS A C 1
ATOM 614 O O . LYS A 1 78 ? 15.174 0.608 1.011 1.00 97.56 78 LYS A O 1
ATOM 619 N N . LEU A 1 79 ? 14.769 -1.139 -0.362 1.00 97.50 79 LEU A N 1
ATOM 620 C CA . LEU A 1 79 ? 14.034 -1.956 0.601 1.00 97.50 79 LEU A CA 1
ATOM 621 C C . LEU A 1 79 ? 14.817 -2.115 1.910 1.00 97.50 79 LEU A C 1
ATOM 623 O O . LEU A 1 79 ? 14.291 -1.821 2.975 1.00 97.50 79 LEU A O 1
ATOM 627 N N . GLU A 1 80 ? 16.101 -2.470 1.849 1.00 96.81 80 GLU A N 1
ATOM 628 C CA . GLU A 1 80 ? 16.946 -2.615 3.045 1.00 96.81 80 GLU A CA 1
ATOM 629 C C . GLU A 1 80 ? 16.979 -1.344 3.910 1.00 96.81 80 GLU A C 1
ATOM 631 O O . GLU A 1 80 ? 16.918 -1.403 5.140 1.00 96.81 80 GLU A O 1
ATOM 636 N N . HIS A 1 81 ? 17.034 -0.176 3.263 1.00 97.31 81 HIS A N 1
ATOM 637 C CA . HIS A 1 81 ? 17.021 1.107 3.954 1.00 97.31 81 HIS A CA 1
ATOM 638 C C . HIS A 1 81 ? 15.638 1.387 4.552 1.00 97.31 81 HIS A C 1
ATOM 640 O O . HIS A 1 81 ? 15.542 1.786 5.710 1.00 97.31 81 HIS A O 1
ATOM 646 N N . PHE A 1 82 ? 14.565 1.114 3.811 1.00 97.31 82 PHE A N 1
ATOM 647 C CA . PHE A 1 82 ? 13.200 1.244 4.312 1.00 97.31 82 PHE A CA 1
ATOM 648 C C . PHE A 1 82 ? 12.972 0.400 5.572 1.00 97.31 82 PHE A C 1
ATOM 650 O O . PHE A 1 82 ? 12.472 0.917 6.571 1.00 97.31 82 PHE A O 1
ATOM 657 N N . LEU A 1 83 ? 13.403 -0.864 5.563 1.00 97.38 83 LEU A N 1
ATOM 658 C CA . LEU A 1 83 ? 13.218 -1.792 6.682 1.00 97.38 83 LEU A CA 1
ATOM 659 C C . LEU A 1 83 ? 13.949 -1.356 7.951 1.00 97.38 83 LEU A C 1
ATOM 661 O O . LEU A 1 83 ? 13.437 -1.558 9.049 1.00 97.38 83 LEU A O 1
ATOM 665 N N . LYS A 1 84 ? 15.098 -0.682 7.817 1.00 97.62 84 LYS A N 1
ATOM 666 C CA . LYS A 1 84 ? 15.841 -0.129 8.958 1.00 97.62 84 LYS A CA 1
ATOM 667 C C . LYS A 1 84 ? 15.018 0.876 9.776 1.00 97.62 84 LYS A C 1
ATOM 669 O O . LYS A 1 84 ? 15.206 0.963 10.987 1.00 97.62 84 LYS A O 1
ATOM 674 N N . TYR A 1 85 ? 14.128 1.631 9.131 1.00 95.31 85 TYR A N 1
ATOM 675 C CA . TYR A 1 85 ? 13.324 2.681 9.772 1.00 95.31 85 TYR A CA 1
ATOM 676 C C . TYR A 1 85 ? 11.845 2.311 9.939 1.00 95.31 85 TYR A C 1
ATOM 678 O O . TYR A 1 85 ? 11.098 3.075 10.546 1.00 95.31 85 TYR A O 1
ATOM 686 N N . ASN A 1 86 ? 11.421 1.153 9.424 1.00 95.94 86 ASN A N 1
ATOM 687 C CA . ASN A 1 86 ? 10.028 0.707 9.425 1.00 95.94 86 ASN A CA 1
ATOM 688 C C . ASN A 1 86 ? 9.939 -0.776 9.844 1.00 95.94 86 ASN A C 1
ATOM 690 O O . ASN A 1 86 ? 9.655 -1.638 9.010 1.00 95.94 86 ASN A O 1
ATOM 694 N N . PRO A 1 87 ? 10.189 -1.102 11.128 1.00 96.12 87 PRO A N 1
ATOM 695 C CA . PRO A 1 87 ? 10.272 -2.489 11.600 1.00 96.12 87 PRO A CA 1
ATOM 696 C C . PRO A 1 87 ? 8.956 -3.275 11.467 1.00 96.12 87 PRO A C 1
ATOM 698 O O . PRO A 1 87 ? 8.991 -4.496 11.302 1.00 96.12 87 PRO A O 1
ATOM 701 N N . ASP A 1 88 ? 7.808 -2.593 11.443 1.00 95.06 88 ASP A N 1
ATOM 702 C CA . ASP A 1 88 ? 6.488 -3.208 11.213 1.00 95.06 88 ASP A CA 1
ATOM 703 C C . ASP A 1 88 ? 6.365 -3.838 9.811 1.00 95.06 88 ASP A C 1
ATOM 705 O O . ASP A 1 88 ? 5.525 -4.707 9.563 1.00 95.06 88 ASP A O 1
ATOM 709 N N . TYR A 1 89 ? 7.256 -3.441 8.900 1.00 96.69 89 TYR A N 1
ATOM 710 C CA . TYR A 1 89 ? 7.374 -3.969 7.547 1.00 96.69 89 TYR A CA 1
ATOM 711 C C . TYR A 1 89 ? 8.494 -5.004 7.387 1.00 96.69 89 TYR A C 1
ATOM 713 O O . TYR A 1 89 ? 8.773 -5.413 6.266 1.00 96.69 89 TYR A O 1
ATOM 721 N N . SER A 1 90 ? 9.117 -5.468 8.478 1.00 96.31 90 SER A N 1
ATOM 722 C CA . SER A 1 90 ? 10.225 -6.446 8.462 1.00 96.31 90 SER A CA 1
ATOM 723 C C . SER A 1 90 ? 9.947 -7.713 7.648 1.00 96.31 90 SER A C 1
ATOM 725 O O . SER A 1 90 ? 10.870 -8.269 7.060 1.00 96.31 90 SER A O 1
ATOM 727 N N . TRP A 1 91 ? 8.684 -8.131 7.547 1.00 96.06 91 TRP A N 1
ATOM 728 C CA . TRP A 1 91 ? 8.256 -9.264 6.723 1.00 96.06 91 TRP A CA 1
ATOM 729 C C . TRP A 1 91 ? 8.573 -9.090 5.224 1.00 96.06 91 TRP A C 1
ATOM 731 O O . TRP A 1 91 ? 8.779 -10.075 4.525 1.00 96.06 91 TRP A O 1
ATOM 741 N N . LEU A 1 92 ? 8.707 -7.855 4.724 1.00 96.56 92 LEU A N 1
ATOM 742 C CA . LEU A 1 92 ? 9.137 -7.601 3.345 1.00 96.56 92 LEU A CA 1
ATOM 743 C C . LEU A 1 92 ? 10.590 -8.021 3.083 1.00 96.56 92 LEU A C 1
ATOM 745 O O . LEU A 1 92 ? 10.986 -8.100 1.926 1.00 96.56 9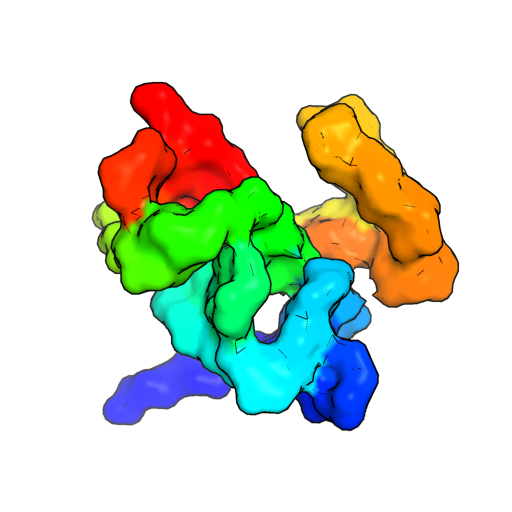2 LEU A O 1
ATOM 749 N N . ALA A 1 93 ? 11.390 -8.334 4.109 1.00 96.19 93 ALA A N 1
ATOM 750 C CA . ALA A 1 93 ? 12.728 -8.896 3.916 1.00 96.19 93 ALA A CA 1
ATOM 751 C C . ALA A 1 93 ? 12.710 -10.205 3.101 1.00 96.19 93 ALA A C 1
ATOM 753 O O . ALA A 1 93 ? 13.688 -10.514 2.420 1.00 96.19 93 ALA A O 1
ATOM 754 N N . GLU A 1 94 ? 11.595 -10.944 3.129 1.00 95.44 94 GLU A N 1
ATOM 755 C CA . GLU A 1 94 ? 11.371 -12.151 2.322 1.00 95.44 94 GLU A CA 1
ATOM 756 C C . GLU A 1 94 ? 11.243 -11.843 0.821 1.00 95.44 94 GLU A C 1
ATOM 758 O O . GLU A 1 94 ? 11.459 -12.715 -0.014 1.00 95.44 94 GLU A O 1
ATOM 763 N N . MET A 1 95 ? 10.949 -10.589 0.465 1.00 92.94 95 MET A N 1
ATOM 764 C CA . MET A 1 95 ? 10.754 -10.135 -0.914 1.00 92.94 95 MET A CA 1
ATOM 765 C C . MET A 1 95 ? 12.029 -9.569 -1.551 1.00 92.94 95 MET A C 1
ATOM 767 O O . MET A 1 95 ? 11.979 -9.161 -2.708 1.00 92.94 95 MET A O 1
ATOM 771 N N . LYS A 1 96 ? 13.170 -9.531 -0.849 1.00 92.38 96 LYS A N 1
ATOM 772 C CA . LYS A 1 96 ? 14.400 -8.837 -1.294 1.00 92.38 96 LYS A CA 1
ATOM 773 C C . LYS A 1 96 ? 14.935 -9.261 -2.669 1.00 92.38 96 LYS A C 1
ATOM 775 O O . LYS A 1 96 ? 15.567 -8.455 -3.340 1.00 92.38 96 LYS A O 1
ATOM 780 N N . ASP A 1 97 ? 14.652 -10.493 -3.094 1.00 92.12 97 ASP A N 1
ATOM 781 C CA . ASP A 1 97 ? 15.082 -11.020 -4.397 1.00 92.12 97 ASP A CA 1
ATOM 782 C C . ASP A 1 97 ? 14.164 -10.563 -5.551 1.00 92.12 97 ASP A C 1
ATOM 784 O O . ASP A 1 97 ? 14.488 -10.741 -6.722 1.00 92.12 97 ASP A O 1
ATOM 788 N N . THR A 1 98 ? 13.010 -9.972 -5.227 1.00 90.69 98 THR A N 1
ATOM 789 C CA . THR A 1 98 ? 11.977 -9.526 -6.185 1.00 90.69 98 THR A CA 1
ATOM 790 C C . THR A 1 98 ? 11.634 -8.040 -6.060 1.00 90.69 98 THR A C 1
ATOM 792 O O . THR A 1 98 ? 11.093 -7.447 -6.990 1.00 90.69 98 THR A O 1
ATOM 795 N N . MET A 1 99 ? 11.951 -7.425 -4.920 1.00 94.06 99 MET A N 1
ATOM 796 C CA . MET A 1 99 ? 11.623 -6.049 -4.575 1.00 94.06 99 MET A CA 1
ATOM 797 C C . MET A 1 99 ? 12.883 -5.331 -4.084 1.00 94.06 99 MET A C 1
ATOM 799 O O . MET A 1 99 ? 13.247 -5.414 -2.914 1.00 94.06 99 MET A O 1
ATOM 803 N N . GLU A 1 100 ? 13.539 -4.588 -4.975 1.00 95.12 100 GLU A N 1
ATOM 804 C CA . GLU A 1 100 ? 14.703 -3.773 -4.601 1.00 95.12 100 GLU A CA 1
ATOM 805 C C . GLU A 1 100 ? 14.286 -2.422 -4.000 1.00 95.12 100 GLU A C 1
ATOM 807 O O . GLU A 1 100 ? 14.915 -1.927 -3.059 1.00 95.12 100 GLU A O 1
ATOM 812 N N . MET A 1 101 ? 13.211 -1.826 -4.525 1.00 96.75 101 MET A N 1
ATOM 813 C CA . MET A 1 101 ? 12.814 -0.451 -4.232 1.00 96.75 101 MET A CA 1
ATOM 814 C C . MET A 1 101 ? 11.444 -0.364 -3.556 1.00 96.75 101 MET A C 1
ATOM 816 O O . MET A 1 101 ? 10.485 -1.056 -3.901 1.00 96.75 101 MET A O 1
ATOM 820 N N . VAL A 1 102 ? 11.361 0.553 -2.599 1.00 97.69 102 VAL A N 1
ATOM 821 C CA . VAL A 1 102 ? 10.146 1.004 -1.928 1.00 97.69 102 VAL A CA 1
ATOM 822 C C . VAL A 1 102 ? 9.819 2.394 -2.451 1.00 97.69 102 VAL A C 1
ATOM 824 O O . VAL A 1 102 ? 10.625 3.317 -2.327 1.00 97.69 102 VAL A O 1
ATOM 827 N N . ILE A 1 103 ? 8.631 2.534 -3.024 1.00 96.56 103 ILE A N 1
ATOM 828 C CA . ILE A 1 103 ? 8.092 3.767 -3.579 1.00 96.56 103 ILE A CA 1
ATOM 829 C C . ILE A 1 103 ? 6.802 4.083 -2.828 1.00 96.56 103 ILE A C 1
ATOM 831 O O . ILE A 1 103 ? 5.879 3.274 -2.795 1.00 96.56 103 ILE A O 1
ATOM 835 N N . THR A 1 104 ? 6.722 5.267 -2.228 1.00 95.62 104 THR A N 1
ATOM 836 C CA . THR A 1 104 ? 5.572 5.696 -1.415 1.00 95.62 104 THR A CA 1
ATOM 837 C C . THR A 1 104 ? 5.191 7.136 -1.734 1.00 95.62 104 THR A C 1
ATOM 839 O O . THR A 1 104 ? 6.035 7.917 -2.168 1.00 95.62 104 THR A O 1
ATOM 842 N N . GLY A 1 105 ? 3.931 7.512 -1.508 1.00 93.56 105 GLY A N 1
ATOM 843 C CA . GLY A 1 105 ? 3.518 8.917 -1.522 1.00 93.56 105 GLY A CA 1
ATOM 844 C C . GLY A 1 105 ? 3.322 9.436 -0.104 1.00 93.56 105 GLY A C 1
ATOM 845 O O . GLY A 1 105 ? 2.248 9.300 0.472 1.00 93.56 105 GLY A O 1
ATOM 846 N N . GLU A 1 106 ? 4.360 10.025 0.485 1.00 90.25 106 GLU A N 1
ATOM 847 C CA . GLU A 1 106 ? 4.371 10.406 1.909 1.00 90.25 106 GLU A CA 1
ATOM 848 C C . GLU A 1 106 ? 3.397 11.543 2.261 1.00 90.25 106 GLU A C 1
ATOM 850 O O . GLU A 1 106 ? 3.038 11.724 3.425 1.00 90.25 106 GLU A O 1
ATOM 855 N N . SER A 1 107 ? 2.956 12.306 1.261 1.00 92.00 107 SER A N 1
ATOM 856 C CA . SER A 1 107 ? 2.025 13.427 1.427 1.00 92.00 107 SER A CA 1
ATOM 857 C C . SER A 1 107 ? 0.557 13.054 1.232 1.00 92.00 107 SER A C 1
ATOM 859 O O . SER A 1 107 ? -0.309 13.869 1.548 1.00 92.00 107 SER A O 1
ATOM 861 N N . GLY A 1 108 ? 0.264 11.850 0.726 1.00 93.94 108 GLY A N 1
ATOM 862 C CA . GLY A 1 108 ? -1.111 11.375 0.599 1.00 93.94 108 GLY A CA 1
ATOM 863 C C . GLY A 1 108 ? -1.806 11.360 1.954 1.00 93.94 108 GLY A C 1
ATOM 864 O O . GLY A 1 108 ? -1.172 11.089 2.970 1.00 93.94 108 GLY A O 1
ATOM 865 N N . THR A 1 109 ? -3.096 11.664 1.996 1.00 96.75 109 THR A N 1
ATOM 866 C CA . THR A 1 109 ? -3.883 11.527 3.230 1.00 96.75 109 THR A CA 1
ATOM 867 C C . THR A 1 109 ? -5.150 10.749 2.958 1.00 96.75 109 THR A C 1
ATOM 869 O O . THR A 1 109 ? -5.735 10.846 1.876 1.00 96.75 109 THR A O 1
ATOM 872 N N . ALA A 1 110 ? -5.549 9.941 3.933 1.00 97.75 110 ALA A N 1
ATOM 873 C CA . ALA A 1 110 ? -6.729 9.107 3.832 1.00 97.75 110 ALA A CA 1
AT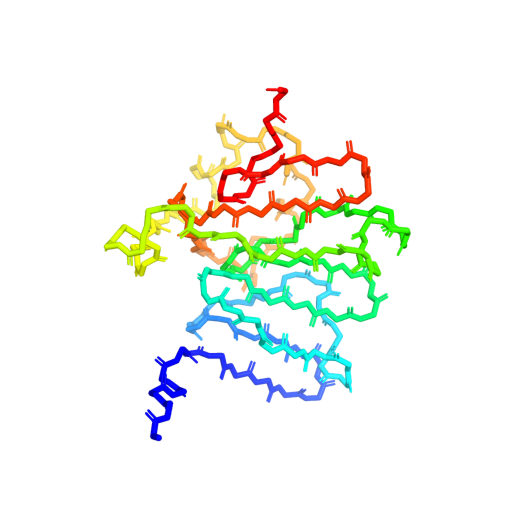OM 874 C C . ALA A 1 110 ? -7.310 8.788 5.207 1.00 97.75 110 ALA A C 1
ATOM 876 O O . ALA A 1 110 ? -6.650 8.916 6.239 1.00 97.75 110 ALA A O 1
ATOM 877 N N . VAL A 1 111 ? -8.555 8.336 5.205 1.00 98.44 111 VAL A N 1
ATOM 878 C CA . VAL A 1 111 ? -9.265 7.849 6.385 1.00 98.44 111 VAL A CA 1
ATOM 879 C C . VAL A 1 111 ? -9.956 6.531 6.061 1.00 98.44 111 VAL A C 1
ATOM 881 O O . VAL A 1 111 ? -10.277 6.252 4.912 1.00 98.44 111 VAL A O 1
ATOM 884 N N . SER A 1 112 ? -10.207 5.736 7.085 1.00 98.25 112 SER A N 1
ATOM 885 C CA . SER A 1 112 ? -11.061 4.547 7.062 1.00 98.25 112 SER A CA 1
ATOM 886 C C . SER A 1 112 ? -12.020 4.622 8.252 1.00 98.25 112 SER A C 1
ATOM 888 O O . SER A 1 112 ? -12.053 5.637 8.954 1.00 98.25 112 SER A O 1
ATOM 890 N N . GLN A 1 113 ? -12.806 3.575 8.491 1.00 97.19 113 GLN A N 1
ATOM 891 C CA . GLN A 1 113 ? -13.710 3.517 9.635 1.00 97.19 113 GLN A CA 1
ATOM 892 C C . GLN A 1 113 ? -12.984 3.720 10.969 1.00 97.19 113 GLN A C 1
ATOM 894 O O . GLN A 1 113 ? -13.519 4.414 11.835 1.00 97.19 113 GLN A O 1
ATOM 899 N N . SER A 1 114 ? -11.798 3.127 11.143 1.00 97.31 114 SER A N 1
ATOM 900 C CA . SER A 1 114 ? -11.089 3.161 12.428 1.00 97.31 114 SER A CA 1
ATOM 901 C C . SER A 1 114 ? -9.734 3.875 12.404 1.00 97.31 114 SER A C 1
ATOM 903 O O . SER A 1 114 ? -9.214 4.216 13.466 1.00 97.31 114 SER A O 1
ATOM 905 N N . LYS A 1 115 ? -9.174 4.157 11.219 1.00 97.88 115 LYS A N 1
ATOM 906 C CA . LYS A 1 115 ? -7.805 4.686 11.067 1.00 97.88 115 LYS A CA 1
ATOM 907 C C . LYS A 1 115 ? -7.735 5.943 10.210 1.00 97.88 115 LYS A C 1
ATOM 909 O O . LYS A 1 115 ? -8.536 6.133 9.293 1.00 97.88 115 LYS A O 1
ATOM 914 N N . LYS A 1 116 ? -6.714 6.765 10.454 1.00 98.12 116 LYS A N 1
ATOM 915 C CA . LYS A 1 116 ? -6.308 7.889 9.598 1.00 98.12 116 LYS A CA 1
ATOM 916 C C . LYS A 1 116 ? -4.878 7.682 9.125 1.00 98.12 116 LYS A C 1
ATOM 918 O O . LYS A 1 116 ? -4.073 7.105 9.849 1.00 98.12 116 LYS A O 1
ATOM 923 N N . PHE A 1 117 ? -4.553 8.182 7.939 1.00 97.62 117 PHE A N 1
ATOM 924 C CA . PHE A 1 117 ? -3.259 7.962 7.305 1.00 97.62 117 PHE A CA 1
ATOM 925 C C . PHE A 1 117 ? -2.640 9.245 6.774 1.00 97.62 117 PHE A C 1
ATOM 927 O O . PHE A 1 117 ? -3.328 10.103 6.214 1.00 97.62 117 PHE A O 1
ATOM 934 N N . LYS A 1 118 ? -1.311 9.302 6.883 1.00 96.19 118 LYS A N 1
ATOM 935 C CA . LYS A 1 118 ? -0.446 10.178 6.097 1.00 96.19 118 LYS A CA 1
ATOM 936 C C . LYS A 1 118 ? 0.603 9.318 5.390 1.00 96.19 118 LYS A C 1
ATOM 938 O O . LYS A 1 118 ? 1.468 8.714 6.026 1.00 96.19 118 LYS A O 1
ATOM 943 N N . GLY A 1 119 ? 0.479 9.208 4.073 1.00 95.75 119 GLY A N 1
ATOM 944 C CA . GLY A 1 119 ? 1.179 8.230 3.256 1.00 95.75 119 GLY A CA 1
ATOM 945 C C . GLY A 1 119 ? 0.842 6.812 3.702 1.00 95.75 119 GLY A C 1
ATOM 946 O O . GLY A 1 119 ? -0.329 6.450 3.799 1.00 95.75 119 GLY A O 1
ATOM 947 N N . TYR A 1 120 ? 1.872 6.012 3.970 1.00 96.19 120 TYR A N 1
ATOM 948 C CA . TYR A 1 120 ? 1.738 4.636 4.464 1.00 96.19 120 TYR A CA 1
ATOM 949 C C . TYR A 1 120 ? 1.657 4.532 5.996 1.00 96.19 120 TYR A C 1
ATOM 951 O O . TYR A 1 120 ? 1.583 3.429 6.534 1.00 96.19 120 TYR A O 1
ATOM 959 N N . LYS A 1 121 ? 1.715 5.661 6.715 1.00 95.88 121 LYS A N 1
ATOM 960 C CA . LYS A 1 121 ? 1.729 5.688 8.181 1.00 95.88 121 LYS A CA 1
ATOM 961 C C . LYS A 1 121 ? 0.342 5.985 8.722 1.00 95.88 121 LYS A C 1
ATOM 963 O O . LYS A 1 121 ? -0.290 6.957 8.309 1.00 95.88 121 LYS A O 1
ATOM 968 N N . GLU A 1 122 ? -0.092 5.178 9.681 1.00 96.00 122 GLU A N 1
ATOM 969 C CA . GLU A 1 122 ? -1.250 5.492 10.513 1.00 96.00 122 GLU A CA 1
ATOM 970 C C . GLU A 1 122 ? -0.922 6.685 11.423 1.00 96.00 122 GLU A C 1
ATOM 972 O O . GLU A 1 122 ? 0.162 6.761 12.007 1.00 96.00 122 GLU A O 1
ATOM 977 N N . VAL A 1 123 ? -1.849 7.635 11.525 1.00 94.31 123 VAL A N 1
ATOM 978 C CA . VAL A 1 123 ? -1.742 8.814 12.391 1.00 94.31 123 VAL A CA 1
ATOM 979 C C . VAL A 1 123 ? -2.862 8.790 13.428 1.00 94.31 123 VAL A C 1
ATOM 981 O O . VAL A 1 123 ? -3.988 8.395 13.122 1.00 94.31 123 VAL A O 1
ATOM 984 N N . LYS A 1 124 ? -2.528 9.186 14.660 1.00 82.19 124 LYS A N 1
ATOM 985 C CA . LYS A 1 124 ? -3.474 9.290 15.779 1.00 82.19 124 LYS A CA 1
ATOM 986 C C . LYS A 1 124 ? -4.282 10.581 15.708 1.00 82.19 124 LYS A C 1
ATOM 988 O O . LYS A 1 124 ? -3.699 11.605 15.290 1.00 82.19 124 LYS A O 1
#

Radius of gyration: 13.56 Å; chains: 1; bounding box: 31×33×35 Å

Secondary structure (DSSP, 8-state):
-------EEE-SS-EEETTEE-TT--TTT-EE-STTEEE-SS-EEETTEE----HHHHHH-EE--SSTTTTT--EEEEHHHHHHH-GGGGGGGGGTTT--EEEE-TT-EEE-SS-EEETTEEE-

Foldseek 3Di:
DDPPPQQWDDDCPFIARNQFTQPPDHPVAWDCDQPPWIDGQQAIDFRSYTLRDDSQQRVFKDWDLVPPVLRPDKDKDFPVVVCVVCVVVVVCVVVVVRGGMDMGSQQTWMGGPVFTDRISDTDD

Sequence (124 aa):
MTFDDYSYAKDAGHVYFRDAIIPGAEPSSFTTMQFPYSKDRKDVYCGNIPLRLSPEDVNTFKVTNEDKMMAGSISTMKLEHFLKYNPDYSWLAEMKDTMEMVITGESGTAVSQSKKFKGYKEVK

pLDDT: mean 92.56, std 11.66, range [34.34, 98.69]